Protein AF-A0A2S2PHN2-F1 (afdb_monomer_lite)

Foldseek 3Di:
DLVLVLVQCLQWPLCPACLSPVLVQVVQVLSSVLVSVVQVVLVVQVLKDFDADPVPRGGQKIWRKHKDFPPDDPDQSQPVPCPVDPSNNVSSCVVVVVVVVDDPCVVPVPAGMAMERDDITGHPVCPPVCPSVVRVVSSVVVCVVVVHDDYDDPRSDDDDDD

pLDDT: mean 75.78, std 15.72, range [22.94, 93.62]

Secondary structure (DSSP, 8-state):
-HHHHHHHIIIIITTT-HHHHHTTGGG-HHHHHHHHHHHHHGGGGS--EEEE-TTT--EEEEEEEEEEETT-----S--TT-TT-HHHHHHHHHHHHHHHT--HHHHSTT-SEEEEEEEEEE-GGGTTSSHHHHHHHHHHHHHHHTT-----B---S-----

Structure (mmCIF, N/CA/C/O backbone):
data_AF-A0A2S2PHN2-F1
#
_entry.id   AF-A0A2S2PHN2-F1
#
loop_
_atom_site.group_PDB
_atom_site.id
_atom_site.type_symbol
_atom_site.label_atom_id
_atom_site.label_alt_id
_atom_site.label_comp_id
_atom_site.label_asym_id
_atom_site.label_entity_id
_atom_site.label_seq_id
_atom_site.pdbx_PDB_ins_code
_atom_site.Cartn_x
_atom_site.Cartn_y
_atom_site.Cartn_z
_atom_site.occupancy
_atom_site.B_iso_or_equiv
_atom_site.auth_seq_id
_atom_site.auth_comp_id
_atom_site.auth_asym_id
_atom_site.auth_atom_id
_atom_site.pdbx_PDB_model_num
ATOM 1 N N . MET A 1 1 ? 15.764 -2.107 3.013 1.00 74.75 1 MET A N 1
ATOM 2 C CA . MET A 1 1 ? 14.381 -2.286 2.507 1.00 74.75 1 MET A CA 1
ATOM 3 C C . MET A 1 1 ? 13.755 -0.966 2.047 1.00 74.75 1 MET A C 1
ATOM 5 O O . MET A 1 1 ? 13.422 -0.867 0.874 1.00 74.75 1 MET A O 1
ATOM 9 N N . ILE A 1 2 ? 13.697 0.072 2.894 1.00 84.00 2 ILE A N 1
ATOM 10 C CA . ILE A 1 2 ? 13.108 1.396 2.577 1.00 84.00 2 ILE A CA 1
ATOM 11 C C . ILE A 1 2 ? 13.628 2.006 1.260 1.00 84.00 2 ILE A C 1
ATOM 13 O O . ILE A 1 2 ? 12.836 2.396 0.409 1.00 84.00 2 ILE A O 1
ATOM 17 N N . LYS A 1 3 ? 14.951 2.008 1.033 1.00 85.31 3 LYS A N 1
ATOM 18 C CA . LYS A 1 3 ? 15.555 2.506 -0.222 1.00 85.31 3 LYS A CA 1
ATOM 19 C C . LYS A 1 3 ? 15.018 1.790 -1.473 1.00 85.31 3 LYS A C 1
ATOM 21 O O . LYS A 1 3 ? 14.748 2.434 -2.480 1.00 85.31 3 LYS A O 1
ATOM 26 N N . LYS A 1 4 ? 14.824 0.466 -1.406 1.00 84.69 4 LYS A N 1
ATOM 27 C CA . LYS A 1 4 ? 14.264 -0.320 -2.520 1.00 84.69 4 LYS A CA 1
ATOM 28 C C . LYS A 1 4 ? 12.793 0.034 -2.765 1.00 84.69 4 LYS A C 1
ATOM 30 O O . LYS A 1 4 ? 12.386 0.128 -3.919 1.00 84.69 4 LYS A O 1
ATOM 35 N N . LEU A 1 5 ? 12.019 0.278 -1.702 1.00 84.19 5 LEU A N 1
ATOM 36 C CA . LEU A 1 5 ? 10.623 0.703 -1.822 1.00 84.19 5 LEU A CA 1
ATOM 37 C C . LEU A 1 5 ? 10.518 2.084 -2.479 1.00 84.19 5 LEU A C 1
ATOM 39 O O . LEU A 1 5 ? 9.798 2.213 -3.463 1.00 84.19 5 LEU A O 1
ATOM 43 N N . LYS A 1 6 ? 11.279 3.079 -2.002 1.00 85.50 6 LYS A N 1
ATOM 44 C CA . LYS A 1 6 ? 11.336 4.425 -2.604 1.00 85.50 6 LYS A CA 1
ATOM 45 C C . LYS A 1 6 ? 11.645 4.363 -4.102 1.00 85.50 6 LYS A C 1
ATOM 47 O O . LYS A 1 6 ? 10.907 4.905 -4.922 1.00 85.50 6 LYS A O 1
ATOM 52 N N . ASN A 1 7 ? 12.664 3.588 -4.477 1.00 84.88 7 ASN A N 1
ATOM 53 C CA . ASN A 1 7 ? 13.016 3.378 -5.882 1.00 84.88 7 ASN A CA 1
ATOM 54 C C . ASN A 1 7 ? 11.870 2.739 -6.687 1.00 84.88 7 ASN A C 1
ATOM 56 O O . ASN A 1 7 ? 11.610 3.145 -7.818 1.00 84.88 7 ASN A O 1
ATOM 60 N N . SER A 1 8 ? 11.170 1.755 -6.116 1.00 82.44 8 SER A N 1
ATOM 61 C CA . SER A 1 8 ? 10.006 1.122 -6.748 1.00 82.44 8 SER A CA 1
ATOM 62 C C . SER A 1 8 ? 8.839 2.104 -6.927 1.00 82.44 8 SER A C 1
ATOM 64 O O . SER A 1 8 ? 8.207 2.123 -7.983 1.00 82.44 8 SER A O 1
ATOM 66 N N . LEU A 1 9 ? 8.557 2.945 -5.928 1.00 81.75 9 LEU A N 1
ATOM 67 C CA . LEU A 1 9 ? 7.492 3.951 -5.984 1.00 81.75 9 LEU A CA 1
ATOM 68 C C . LEU A 1 9 ? 7.763 4.990 -7.075 1.00 81.75 9 LEU A C 1
ATOM 70 O O . LEU A 1 9 ? 6.901 5.209 -7.930 1.00 81.75 9 LEU A O 1
ATOM 74 N N . ARG A 1 10 ? 8.985 5.539 -7.117 1.00 82.81 10 ARG A N 1
ATOM 75 C CA . ARG A 1 10 ? 9.413 6.481 -8.162 1.00 82.81 10 ARG A CA 1
ATOM 76 C C . ARG A 1 10 ? 9.309 5.893 -9.566 1.00 82.81 10 ARG A C 1
ATOM 78 O O . ARG A 1 10 ? 8.823 6.557 -10.475 1.00 82.81 10 ARG A O 1
ATOM 85 N N . ARG A 1 11 ? 9.733 4.639 -9.752 1.00 77.69 11 ARG A N 1
ATOM 86 C CA . ARG A 1 11 ? 9.758 4.005 -11.081 1.00 77.69 11 ARG A CA 1
ATOM 87 C C . ARG A 1 11 ? 8.383 3.576 -11.584 1.00 77.69 11 ARG A C 1
ATOM 89 O O . ARG A 1 11 ? 8.159 3.641 -12.789 1.00 77.69 11 ARG A O 1
ATOM 96 N N . TYR A 1 12 ? 7.499 3.106 -10.701 1.00 74.38 12 TYR A N 1
ATOM 97 C CA . TYR A 1 12 ? 6.288 2.391 -11.129 1.00 74.38 12 TYR A CA 1
ATOM 98 C C . TYR A 1 12 ? 4.979 2.991 -10.627 1.00 74.38 12 TYR A C 1
ATOM 100 O O . TYR A 1 12 ? 3.960 2.823 -11.286 1.00 74.38 12 TYR A O 1
ATOM 108 N N . PHE A 1 13 ? 4.966 3.645 -9.463 1.00 72.94 13 PHE A N 1
ATOM 109 C CA . PHE A 1 13 ? 3.725 4.157 -8.884 1.00 72.94 13 PHE A CA 1
ATOM 110 C C . PHE A 1 13 ? 3.424 5.574 -9.374 1.00 72.94 13 PHE A C 1
ATOM 112 O O . PHE A 1 13 ? 2.377 5.796 -9.974 1.00 72.94 13 PHE A O 1
ATOM 119 N N . PHE A 1 14 ? 4.359 6.513 -9.203 1.00 71.75 14 PHE A N 1
ATOM 120 C CA . PHE A 1 14 ? 4.098 7.922 -9.520 1.00 71.75 14 PHE A CA 1
ATOM 121 C C . PHE A 1 14 ? 3.885 8.195 -11.010 1.00 71.75 14 PHE A C 1
ATOM 123 O O . PHE A 1 14 ? 3.189 9.143 -11.368 1.00 71.75 14 PHE A O 1
ATOM 130 N N . ARG A 1 15 ? 4.465 7.370 -11.885 1.00 68.88 15 ARG A N 1
ATOM 131 C CA . ARG A 1 15 ? 4.383 7.569 -13.336 1.00 68.88 15 ARG A CA 1
ATOM 132 C C . ARG A 1 15 ? 3.091 7.028 -13.944 1.00 68.88 15 ARG A C 1
ATOM 134 O O . ARG A 1 15 ? 2.611 7.570 -14.932 1.00 68.88 15 ARG A O 1
ATOM 141 N N . ASP A 1 16 ? 2.538 5.973 -13.351 1.00 69.19 16 ASP A N 1
ATOM 142 C CA . ASP A 1 16 ? 1.455 5.197 -13.962 1.00 69.19 16 ASP A CA 1
ATOM 143 C C . ASP A 1 16 ? 0.080 5.490 -13.343 1.00 69.19 16 ASP A C 1
ATOM 145 O O . ASP A 1 16 ? -0.935 5.010 -13.850 1.00 69.19 16 ASP A O 1
ATOM 149 N N . LYS A 1 17 ? 0.017 6.236 -12.232 1.00 69.75 17 LYS A N 1
ATOM 150 C CA . LYS A 1 17 ? -1.249 6.548 -11.561 1.00 69.75 17 LYS A CA 1
ATOM 151 C C . LYS A 1 17 ? -1.848 7.842 -12.119 1.00 69.75 17 LYS A C 1
ATOM 153 O O . LYS A 1 17 ? -1.166 8.863 -12.146 1.00 69.75 17 LYS A O 1
ATOM 158 N N . PRO A 1 18 ? -3.129 7.845 -12.526 1.00 68.56 18 PRO A N 1
ATOM 159 C CA . PRO A 1 18 ? -3.716 9.012 -13.175 1.00 68.56 18 PRO A CA 1
ATOM 160 C C . PRO A 1 18 ? -3.742 10.247 -12.283 1.00 68.56 18 PRO A C 1
ATOM 162 O O . PRO A 1 18 ? -3.562 11.337 -12.803 1.00 68.56 18 PRO A O 1
ATOM 165 N N . LEU A 1 19 ? -3.902 10.094 -10.963 1.00 67.56 19 LEU A N 1
ATOM 166 C CA . LEU A 1 19 ? -3.903 11.230 -10.036 1.00 67.5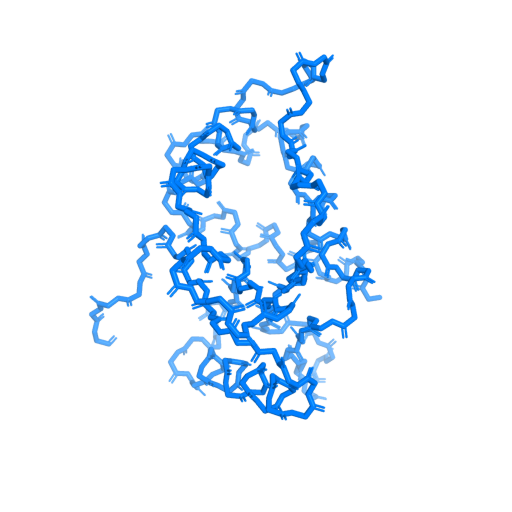6 19 LEU A CA 1
ATOM 167 C C . LEU A 1 19 ? -2.513 11.868 -9.879 1.00 67.56 19 LEU A C 1
ATOM 169 O O . LEU A 1 19 ? -2.397 13.088 -9.807 1.00 67.56 19 LEU A O 1
ATOM 173 N N . SER A 1 20 ? -1.446 11.064 -9.861 1.00 68.56 20 SER A N 1
ATOM 174 C CA . SER A 1 20 ? -0.079 11.594 -9.806 1.00 68.56 20 SER A CA 1
ATOM 175 C C . SER A 1 20 ? 0.369 12.159 -11.154 1.00 68.56 20 SER A C 1
ATOM 177 O O . SER A 1 20 ? 1.086 13.158 -11.182 1.00 68.56 20 SER A O 1
ATOM 179 N N . ALA A 1 21 ? -0.072 11.556 -12.261 1.00 71.75 21 ALA A N 1
ATOM 180 C CA . ALA A 1 21 ? 0.215 12.027 -13.611 1.00 71.75 21 ALA A CA 1
ATOM 181 C C . ALA A 1 21 ? -0.531 13.329 -13.947 1.00 71.75 21 ALA A C 1
ATOM 183 O O . ALA A 1 21 ? 0.079 14.251 -14.478 1.00 71.75 21 ALA A O 1
ATOM 184 N N . SER A 1 22 ? -1.820 13.443 -13.604 1.00 68.25 22 SER A N 1
ATOM 185 C CA . SER A 1 22 ? -2.649 14.614 -13.936 1.00 68.25 22 SER A CA 1
ATOM 186 C C . SER A 1 22 ? -2.218 15.891 -13.220 1.00 68.25 22 SER A C 1
ATOM 188 O O . SER A 1 22 ? -2.419 16.986 -13.738 1.00 68.25 22 SER A O 1
ATOM 190 N N . LEU A 1 23 ? -1.618 15.757 -12.037 1.00 70.44 23 LEU A N 1
ATOM 191 C CA . LEU A 1 23 ? -1.148 16.880 -11.228 1.00 70.44 23 LEU A CA 1
ATOM 192 C C . LEU A 1 23 ? 0.365 17.097 -11.336 1.00 70.44 23 LEU A C 1
ATOM 194 O O . LEU A 1 23 ? 0.895 17.986 -10.672 1.00 70.44 23 LEU A O 1
ATOM 198 N N . GLY A 1 24 ? 1.063 16.307 -12.162 1.00 73.31 24 GLY A N 1
ATOM 199 C CA . GLY A 1 24 ? 2.508 16.420 -12.354 1.00 73.31 24 GLY A CA 1
ATOM 200 C C . GLY A 1 24 ? 3.284 16.248 -11.047 1.00 73.31 24 GLY A C 1
ATOM 201 O O . GLY A 1 24 ? 4.207 17.018 -10.787 1.00 73.31 24 GLY A O 1
ATOM 202 N N . LEU A 1 25 ? 2.894 15.285 -10.198 1.00 75.50 25 LEU A N 1
ATOM 203 C CA . LEU A 1 25 ? 3.491 15.079 -8.868 1.00 75.50 25 LEU A CA 1
ATOM 204 C C . LEU A 1 25 ? 5.008 14.830 -8.951 1.00 75.50 25 LEU A C 1
ATOM 206 O O . LEU A 1 25 ? 5.752 15.297 -8.100 1.00 75.50 25 LEU A O 1
ATOM 210 N N . ILE A 1 26 ? 5.473 14.134 -9.995 1.00 78.62 26 ILE A N 1
ATOM 211 C CA . ILE A 1 26 ? 6.902 13.827 -10.195 1.00 78.62 26 ILE A CA 1
ATOM 212 C C . ILE A 1 26 ? 7.729 15.077 -10.531 1.00 78.62 26 ILE A C 1
ATOM 214 O O . ILE A 1 26 ? 8.934 15.091 -10.311 1.00 78.62 26 ILE A O 1
ATOM 218 N N . GLU A 1 27 ? 7.103 16.123 -11.068 1.00 81.56 27 GLU A N 1
ATOM 219 C CA . GLU A 1 27 ? 7.804 17.345 -11.484 1.00 81.56 27 GLU A CA 1
ATOM 220 C C . GLU A 1 27 ? 8.234 18.207 -10.289 1.00 81.56 27 GLU A C 1
ATOM 222 O O . GLU A 1 27 ? 9.042 19.117 -10.445 1.00 81.56 27 GLU A O 1
ATOM 227 N N . GLU A 1 28 ? 7.680 17.944 -9.102 1.00 83.06 28 GLU A N 1
ATOM 228 C CA . GLU A 1 28 ? 7.979 18.667 -7.872 1.00 83.06 28 GLU A CA 1
ATOM 229 C C . GLU A 1 28 ? 8.622 17.710 -6.860 1.00 83.06 28 GLU A C 1
ATOM 231 O O . GLU A 1 28 ? 7.947 16.882 -6.248 1.00 83.06 28 GLU A O 1
ATOM 236 N N . GLU A 1 29 ? 9.940 17.819 -6.669 1.00 83.50 29 GLU A N 1
ATOM 237 C CA . GLU A 1 29 ? 10.697 16.898 -5.803 1.00 83.50 29 GLU A CA 1
ATOM 238 C C . GLU A 1 29 ? 10.143 16.861 -4.369 1.00 83.50 29 GLU A C 1
ATOM 240 O O . GLU A 1 29 ? 10.049 15.791 -3.769 1.00 83.50 29 GLU A O 1
ATOM 245 N N . GLU A 1 30 ? 9.691 17.998 -3.836 1.00 84.94 30 GLU A N 1
ATOM 246 C CA . GLU A 1 30 ? 9.105 18.066 -2.494 1.00 84.94 30 GLU A CA 1
ATOM 247 C C . GLU A 1 30 ? 7.805 17.247 -2.390 1.00 84.94 30 GLU A C 1
ATOM 249 O O . GLU A 1 30 ? 7.620 16.515 -1.417 1.00 84.94 30 GLU A O 1
ATOM 254 N N . SER A 1 31 ? 6.946 17.272 -3.421 1.00 82.19 31 SER A N 1
ATOM 255 C CA . SER A 1 31 ? 5.754 16.410 -3.493 1.00 82.19 31 SER A CA 1
ATOM 256 C C . SER A 1 31 ? 6.129 14.929 -3.463 1.00 82.19 31 SER A C 1
ATOM 258 O O . SER A 1 31 ? 5.490 14.131 -2.771 1.00 82.19 31 SER A O 1
ATOM 260 N N . VAL A 1 32 ? 7.168 14.549 -4.214 1.00 83.06 32 VAL A N 1
ATOM 261 C CA . VAL A 1 32 ? 7.665 13.168 -4.259 1.00 83.06 32 VAL A CA 1
ATOM 262 C C . VAL A 1 32 ? 8.174 12.745 -2.884 1.00 83.06 32 VAL A C 1
ATOM 264 O O . VAL A 1 32 ? 7.802 11.675 -2.403 1.00 83.06 32 VAL A O 1
ATOM 267 N N . ILE A 1 33 ? 8.978 13.583 -2.227 1.00 85.19 33 ILE A N 1
ATOM 268 C CA . ILE A 1 33 ? 9.523 13.310 -0.892 1.00 85.19 33 ILE A CA 1
ATOM 269 C C . ILE A 1 33 ? 8.400 13.160 0.137 1.00 85.19 33 ILE A C 1
ATOM 271 O O . ILE A 1 33 ? 8.404 12.195 0.905 1.00 85.19 33 ILE A O 1
ATOM 275 N N . GLN A 1 34 ? 7.424 14.069 0.146 1.00 83.62 34 GLN A N 1
ATOM 276 C CA . GLN A 1 34 ? 6.292 14.003 1.071 1.00 83.62 34 GLN A CA 1
ATOM 277 C C . GLN A 1 34 ? 5.474 12.723 0.874 1.00 83.62 34 GLN A C 1
ATOM 279 O O . GLN A 1 34 ? 5.168 12.027 1.843 1.00 83.62 34 GLN A O 1
ATOM 284 N N . PHE A 1 35 ? 5.193 12.346 -0.373 1.00 80.69 35 PHE A N 1
ATOM 285 C CA . PHE A 1 35 ? 4.458 11.116 -0.654 1.00 80.69 35 PHE A CA 1
ATOM 286 C C . PHE A 1 35 ? 5.264 9.856 -0.296 1.00 80.69 35 PHE A C 1
ATOM 288 O O . PHE A 1 35 ? 4.715 8.884 0.229 1.00 80.69 35 PHE A O 1
ATOM 295 N N . GLU A 1 36 ? 6.579 9.853 -0.537 1.00 85.44 36 GLU A N 1
ATOM 296 C CA . GLU A 1 36 ? 7.456 8.771 -0.080 1.00 85.44 36 GLU A CA 1
ATOM 297 C C . GLU A 1 36 ? 7.419 8.608 1.440 1.00 85.44 36 GLU A C 1
ATOM 299 O O . GLU A 1 36 ? 7.458 7.475 1.920 1.00 85.44 36 GLU A O 1
ATOM 304 N N . ASN A 1 37 ? 7.338 9.710 2.187 1.00 85.75 37 ASN A N 1
ATOM 305 C CA . ASN A 1 37 ? 7.254 9.672 3.642 1.00 85.75 37 ASN A CA 1
ATOM 306 C C . ASN A 1 37 ? 5.929 9.058 4.108 1.00 85.75 37 ASN A C 1
ATOM 308 O O . ASN A 1 37 ? 5.983 8.155 4.936 1.00 85.75 37 ASN A O 1
ATOM 312 N N . ILE A 1 38 ? 4.783 9.393 3.491 1.00 83.12 38 ILE A N 1
ATOM 313 C CA . ILE A 1 38 ? 3.523 8.666 3.760 1.00 83.12 38 ILE A CA 1
ATOM 314 C C . ILE A 1 38 ? 3.716 7.167 3.526 1.00 83.12 38 ILE A C 1
ATOM 316 O O . ILE A 1 38 ? 3.331 6.342 4.35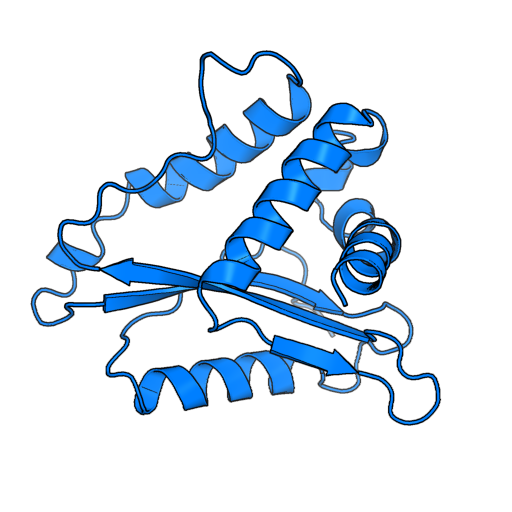0 1.00 83.12 38 ILE A O 1
ATOM 320 N N . CYS A 1 39 ? 4.312 6.785 2.394 1.00 85.38 39 CYS A N 1
ATOM 321 C CA . CYS A 1 39 ? 4.499 5.371 2.075 1.00 85.38 39 CYS A CA 1
ATOM 322 C C . CYS A 1 39 ? 5.361 4.648 3.121 1.00 85.38 39 CYS A C 1
ATOM 324 O O . CYS A 1 39 ? 5.146 3.463 3.375 1.00 85.38 39 CYS A O 1
ATOM 326 N N . ILE A 1 40 ? 6.340 5.339 3.711 1.00 88.50 40 ILE A N 1
ATOM 327 C CA . ILE A 1 40 ? 7.141 4.816 4.822 1.00 88.50 40 ILE A CA 1
ATOM 328 C C . ILE A 1 40 ? 6.300 4.728 6.094 1.00 88.50 40 ILE A C 1
ATOM 330 O O . ILE A 1 40 ? 6.349 3.696 6.761 1.00 88.50 40 ILE A O 1
ATOM 334 N N . ASP A 1 41 ? 5.493 5.743 6.394 1.00 87.50 41 ASP A N 1
ATOM 335 C CA . ASP A 1 41 ? 4.603 5.751 7.557 1.00 87.50 41 ASP A CA 1
ATOM 336 C C . ASP A 1 41 ? 3.633 4.564 7.537 1.00 87.50 41 ASP A C 1
ATOM 338 O O . ASP A 1 41 ? 3.405 3.915 8.559 1.00 87.50 41 ASP A O 1
ATOM 342 N N . LEU A 1 42 ? 3.153 4.181 6.351 1.00 86.62 42 LEU A N 1
ATOM 343 C CA . LEU A 1 42 ? 2.325 2.988 6.155 1.00 86.62 42 LEU A CA 1
ATOM 344 C C . LEU A 1 42 ? 3.044 1.668 6.487 1.00 86.62 42 LEU A C 1
ATOM 346 O O . LEU A 1 42 ? 2.403 0.668 6.819 1.00 86.62 42 LEU A O 1
ATOM 350 N N . LEU A 1 43 ? 4.378 1.623 6.435 1.00 88.81 43 LEU A N 1
ATOM 351 C CA . LEU A 1 43 ? 5.125 0.435 6.858 1.00 88.81 43 LEU A CA 1
ATOM 352 C C . LEU A 1 43 ? 5.097 0.248 8.376 1.00 88.81 43 LEU A C 1
ATOM 354 O O . LEU A 1 43 ? 5.143 -0.893 8.837 1.00 88.81 43 LEU A O 1
ATOM 358 N N . HIS A 1 44 ? 4.989 1.332 9.150 1.00 89.44 44 HIS A N 1
ATOM 359 C CA . HIS A 1 44 ? 4.999 1.266 10.613 1.00 89.44 44 HIS A CA 1
ATOM 360 C C . HIS A 1 44 ? 3.761 0.571 11.198 1.00 89.44 44 HIS A C 1
ATOM 362 O O . HIS A 1 44 ? 3.830 0.064 12.313 1.00 89.44 44 HIS A O 1
ATOM 368 N N . PHE A 1 45 ? 2.671 0.446 10.433 1.00 87.12 45 PHE A N 1
ATOM 369 C CA . PHE A 1 45 ? 1.497 -0.339 10.835 1.00 87.12 45 PHE A CA 1
ATOM 370 C C . PHE A 1 45 ? 1.731 -1.858 10.817 1.00 87.12 45 PHE A C 1
ATOM 372 O O . PHE A 1 45 ? 0.902 -2.611 11.322 1.00 87.12 45 PHE A O 1
ATOM 379 N N . GLY A 1 46 ? 2.820 -2.345 10.208 1.00 89.25 46 GLY A N 1
ATOM 380 C CA . GLY A 1 46 ? 3.187 -3.768 10.233 1.00 89.25 46 GLY A CA 1
ATOM 381 C C . GLY A 1 46 ? 2.262 -4.707 9.443 1.00 89.25 46 GLY A C 1
ATOM 382 O O . GLY A 1 46 ? 2.457 -5.918 9.467 1.00 89.25 46 GLY A O 1
ATOM 383 N N . VAL A 1 47 ? 1.278 -4.170 8.715 1.00 89.44 47 VAL A N 1
ATOM 384 C CA . VAL A 1 47 ? 0.302 -4.939 7.913 1.00 89.44 47 VAL A CA 1
ATOM 385 C C . VAL A 1 47 ? 0.524 -4.818 6.400 1.00 89.44 47 VAL A C 1
ATOM 387 O O . VAL A 1 47 ? -0.304 -5.261 5.602 1.00 89.44 47 VAL A O 1
ATOM 390 N N . SER A 1 48 ? 1.643 -4.217 5.993 1.00 91.19 48 SER A N 1
ATOM 391 C CA . SER A 1 48 ? 2.045 -4.025 4.596 1.00 91.19 48 SER A CA 1
ATOM 392 C C . SER A 1 48 ? 2.812 -5.238 4.049 1.00 91.19 48 SER A C 1
ATOM 394 O O . SER A 1 48 ? 3.528 -5.919 4.780 1.00 91.19 48 SER A O 1
ATOM 396 N N . PHE A 1 49 ? 2.706 -5.502 2.744 1.00 92.62 49 PHE A N 1
ATOM 397 C CA . PHE A 1 49 ? 3.352 -6.638 2.075 1.00 92.62 49 PHE A CA 1
ATOM 398 C C . PHE A 1 49 ? 4.144 -6.215 0.849 1.00 92.62 49 PHE A C 1
ATOM 400 O O . PHE A 1 49 ? 3.775 -5.288 0.131 1.00 92.62 49 PHE A O 1
ATOM 407 N N . MET A 1 50 ? 5.203 -6.964 0.558 1.00 92.56 50 MET A N 1
ATOM 408 C CA . MET A 1 50 ? 6.016 -6.788 -0.639 1.00 92.56 50 MET A CA 1
ATOM 409 C C . MET A 1 50 ? 6.179 -8.129 -1.350 1.00 92.56 50 MET A C 1
ATOM 411 O O . MET A 1 50 ? 6.369 -9.163 -0.712 1.00 92.56 50 MET A O 1
ATOM 415 N N . ALA A 1 51 ? 6.112 -8.100 -2.675 1.00 93.62 51 ALA A N 1
ATOM 416 C CA . ALA A 1 51 ? 6.549 -9.183 -3.537 1.00 93.62 51 ALA A CA 1
ATOM 417 C C . ALA A 1 51 ? 7.993 -8.893 -3.952 1.00 93.62 51 ALA A C 1
ATOM 419 O O . ALA A 1 51 ? 8.287 -7.815 -4.478 1.00 93.62 51 ALA A O 1
ATOM 420 N N . VAL A 1 52 ? 8.883 -9.848 -3.699 1.00 92.94 52 VAL A N 1
ATOM 421 C CA . VAL A 1 52 ? 10.316 -9.730 -3.974 1.00 92.94 52 VAL A CA 1
ATOM 422 C C . VAL A 1 52 ? 10.700 -10.793 -4.996 1.00 92.94 52 VAL A C 1
ATOM 424 O O . VAL A 1 52 ? 10.303 -11.947 -4.850 1.00 92.94 52 VAL A O 1
ATOM 427 N N . SER A 1 53 ? 11.440 -10.405 -6.035 1.00 91.56 53 SER A N 1
ATOM 428 C CA . SER A 1 53 ? 12.004 -11.348 -7.003 1.00 91.56 53 SER A CA 1
ATOM 429 C C . SER A 1 53 ? 12.986 -12.277 -6.295 1.00 91.56 53 SER A C 1
ATOM 431 O O . SER A 1 53 ? 13.904 -11.802 -5.627 1.00 91.56 53 SER A O 1
ATOM 433 N N . ALA A 1 54 ? 12.804 -13.589 -6.448 1.00 90.44 54 ALA A N 1
ATOM 434 C CA . ALA A 1 54 ? 13.739 -14.575 -5.909 1.00 90.44 54 ALA A CA 1
ATOM 435 C C . ALA A 1 54 ? 15.114 -14.496 -6.594 1.00 90.44 54 ALA A C 1
ATOM 437 O O . ALA A 1 54 ? 16.127 -14.766 -5.960 1.00 90.44 54 ALA A O 1
ATOM 438 N N . GLU A 1 55 ? 15.144 -14.086 -7.864 1.00 90.38 55 GLU A N 1
ATOM 439 C CA . GLU A 1 55 ? 16.362 -14.013 -8.675 1.00 90.38 55 GLU A CA 1
ATOM 440 C C . GLU A 1 55 ? 17.177 -12.751 -8.376 1.00 90.38 55 GLU A C 1
ATOM 442 O O . GLU A 1 55 ? 18.379 -12.826 -8.143 1.00 90.38 55 GLU A O 1
ATOM 447 N N . THR A 1 56 ? 16.532 -11.578 -8.366 1.00 89.06 56 THR A N 1
ATOM 448 C CA . THR A 1 56 ? 17.241 -10.289 -8.234 1.00 89.06 56 THR A CA 1
ATOM 449 C C . THR A 1 56 ? 17.174 -9.699 -6.827 1.00 89.06 56 THR A C 1
ATOM 451 O O . THR A 1 56 ? 17.895 -8.756 -6.496 1.00 89.06 56 THR A O 1
ATOM 454 N N . GLY A 1 57 ? 16.278 -10.203 -5.975 1.00 88.06 57 GLY A N 1
ATOM 455 C CA . GLY A 1 57 ? 15.996 -9.612 -4.668 1.00 88.06 57 GLY A CA 1
ATOM 456 C C . GLY A 1 57 ? 15.327 -8.233 -4.745 1.00 88.06 57 GLY A C 1
ATOM 457 O O . GLY A 1 57 ? 15.323 -7.495 -3.750 1.00 88.06 57 GLY A O 1
ATOM 458 N N . ASP A 1 58 ? 14.807 -7.831 -5.907 1.00 88.88 58 ASP A N 1
ATOM 459 C CA . ASP A 1 58 ? 14.120 -6.551 -6.086 1.00 88.88 58 ASP A CA 1
ATOM 460 C C . ASP A 1 58 ? 12.649 -6.620 -5.703 1.00 88.88 58 ASP A C 1
ATOM 462 O O . ASP A 1 58 ? 11.989 -7.644 -5.862 1.00 88.88 58 ASP A O 1
ATOM 466 N N . ILE A 1 59 ? 12.109 -5.490 -5.245 1.00 90.62 59 ILE A N 1
ATOM 467 C CA . ILE A 1 59 ? 10.672 -5.351 -5.011 1.00 90.62 59 ILE A CA 1
ATOM 468 C C . ILE A 1 59 ? 9.981 -5.248 -6.374 1.00 90.62 59 ILE A C 1
ATOM 470 O O . ILE A 1 59 ? 10.154 -4.269 -7.101 1.00 90.62 59 ILE A O 1
ATOM 474 N N . ILE A 1 60 ? 9.192 -6.267 -6.710 1.00 92.19 60 ILE A N 1
ATOM 475 C CA . ILE A 1 60 ? 8.410 -6.349 -7.952 1.00 92.19 60 ILE A CA 1
ATOM 476 C C . ILE A 1 60 ? 6.943 -5.963 -7.740 1.00 92.19 60 ILE A C 1
ATOM 478 O O . ILE A 1 60 ? 6.220 -5.707 -8.700 1.00 92.19 60 ILE A O 1
ATOM 482 N N . GLY A 1 61 ? 6.504 -5.856 -6.487 1.00 90.19 61 GLY A N 1
ATOM 483 C CA . GLY A 1 61 ? 5.213 -5.287 -6.123 1.00 90.19 61 GLY A CA 1
ATOM 484 C C . GLY A 1 61 ? 5.128 -4.986 -4.633 1.00 90.19 61 GLY A C 1
ATOM 485 O O . GLY A 1 61 ? 5.855 -5.570 -3.833 1.00 90.19 61 GLY A O 1
ATOM 486 N N . ALA A 1 62 ? 4.242 -4.074 -4.253 1.00 90.81 62 ALA A N 1
ATOM 487 C CA . ALA A 1 62 ? 3.990 -3.726 -2.862 1.00 90.81 62 ALA A CA 1
ATOM 488 C C . ALA A 1 62 ? 2.508 -3.413 -2.641 1.00 90.81 62 ALA A C 1
ATOM 490 O O . ALA A 1 62 ? 1.839 -2.865 -3.520 1.00 90.81 62 ALA A O 1
ATOM 491 N N . MET A 1 63 ? 2.027 -3.774 -1.457 1.00 90.12 63 MET A N 1
ATOM 492 C CA . MET A 1 63 ? 0.727 -3.420 -0.908 1.00 90.12 63 MET A CA 1
ATOM 493 C C . MET A 1 63 ? 0.971 -2.752 0.444 1.00 90.12 63 MET A C 1
ATOM 495 O O . MET A 1 63 ? 1.401 -3.424 1.383 1.00 90.12 63 MET A O 1
ATOM 499 N N . LEU A 1 64 ? 0.747 -1.446 0.525 1.00 88.69 64 LEU A N 1
ATOM 500 C CA . LEU A 1 64 ? 0.903 -0.672 1.748 1.00 88.69 64 LEU A CA 1
ATOM 501 C C . LEU A 1 64 ? -0.468 -0.473 2.379 1.00 88.69 64 LEU A C 1
ATOM 503 O O . LEU A 1 64 ? -1.396 -0.006 1.720 1.00 88.69 64 LEU A O 1
ATOM 507 N N . ASN A 1 65 ? -0.573 -0.858 3.643 1.00 87.56 65 ASN A N 1
ATOM 508 C CA . ASN A 1 65 ? -1.824 -0.920 4.378 1.00 87.56 65 ASN A CA 1
ATOM 509 C C . ASN A 1 65 ? -1.699 -0.132 5.678 1.00 87.56 65 ASN A C 1
ATOM 511 O O . ASN A 1 65 ? -0.635 -0.120 6.297 1.00 87.56 65 ASN A O 1
ATOM 515 N N . SER A 1 66 ? -2.807 0.448 6.119 1.00 86.12 66 SER A N 1
ATOM 516 C CA . SER A 1 66 ? -2.942 1.061 7.440 1.00 86.12 66 SER A CA 1
ATOM 517 C C . SER A 1 66 ? -3.977 0.299 8.270 1.00 86.12 66 SER A C 1
ATOM 519 O O . SER A 1 66 ? -4.735 -0.530 7.750 1.00 86.12 66 SER A O 1
ATOM 521 N N . THR A 1 67 ? -4.017 0.570 9.572 1.00 85.31 67 THR A N 1
ATOM 522 C CA . THR A 1 67 ? -5.115 0.131 10.439 1.00 85.31 67 THR A CA 1
ATOM 523 C C . THR A 1 67 ? -5.670 1.307 11.217 1.00 85.31 67 THR A C 1
ATOM 525 O O . THR A 1 67 ? -4.895 2.117 11.718 1.00 85.31 67 THR A O 1
ATOM 528 N N . VAL A 1 68 ? -6.987 1.347 11.378 1.00 83.88 68 VAL A N 1
ATOM 529 C CA . VAL A 1 68 ? -7.696 2.360 12.164 1.00 83.88 68 VAL A CA 1
ATOM 530 C C . VAL A 1 68 ? -8.558 1.644 13.196 1.00 83.88 68 VAL A C 1
ATOM 532 O O . VAL A 1 68 ? -9.268 0.696 12.848 1.00 83.88 68 VAL A O 1
ATOM 535 N N . CYS A 1 69 ? -8.483 2.061 14.456 1.00 84.75 69 CYS A N 1
ATOM 536 C CA . CYS A 1 69 ? -9.348 1.581 15.528 1.00 84.75 69 CYS A CA 1
ATOM 537 C C . CYS A 1 69 ? -10.500 2.560 15.778 1.00 84.75 69 CYS A C 1
ATOM 539 O O . CYS A 1 69 ? -10.405 3.755 15.490 1.00 84.75 69 CYS A O 1
ATOM 541 N N . ARG A 1 70 ? -11.607 2.055 16.325 1.00 83.62 70 ARG A N 1
ATOM 542 C CA . ARG A 1 70 ? -12.731 2.895 16.744 1.00 83.62 70 ARG A CA 1
ATOM 543 C C . ARG A 1 70 ? -12.243 3.920 17.773 1.00 83.62 70 ARG A C 1
ATOM 545 O O . ARG A 1 70 ? -11.580 3.569 18.743 1.00 83.62 70 ARG A O 1
ATOM 552 N N . GLY A 1 71 ? -12.575 5.190 17.553 1.00 79.62 71 GLY A N 1
ATOM 553 C CA . GLY A 1 71 ? -12.151 6.290 18.424 1.00 79.62 71 GLY A CA 1
ATOM 554 C C . GLY A 1 71 ? -10.745 6.830 18.142 1.00 79.62 71 GLY A C 1
ATOM 555 O O . GLY A 1 71 ? -10.373 7.843 18.739 1.00 79.62 71 GLY A O 1
ATOM 556 N N . ASP A 1 72 ? -9.987 6.233 17.213 1.00 79.06 72 ASP A N 1
ATOM 557 C CA . ASP A 1 72 ? -8.753 6.850 16.733 1.00 79.06 72 ASP A CA 1
ATOM 558 C C . ASP A 1 72 ? -9.080 8.186 16.063 1.00 79.06 72 ASP A C 1
ATOM 560 O O . ASP A 1 72 ? -9.987 8.300 15.233 1.00 79.06 72 ASP A O 1
ATOM 564 N N . LYS A 1 73 ? -8.294 9.214 16.390 1.00 66.06 73 LYS A N 1
ATOM 565 C CA . LYS A 1 73 ? -8.291 10.437 15.590 1.00 66.06 73 LYS A CA 1
ATOM 566 C C . LYS A 1 73 ? -7.740 10.067 14.218 1.00 66.06 73 LYS A C 1
ATOM 568 O O . LYS A 1 73 ? -6.563 9.714 14.118 1.00 66.06 73 LYS A O 1
ATOM 573 N N . ILE A 1 74 ? -8.576 10.149 13.184 1.00 63.25 74 ILE A N 1
ATOM 574 C CA . ILE A 1 74 ? -8.133 9.987 11.797 1.00 63.25 74 ILE A CA 1
ATOM 575 C C . ILE A 1 74 ? -7.016 11.010 11.573 1.00 63.25 74 ILE A C 1
ATOM 577 O O . ILE A 1 74 ? -7.233 12.220 11.662 1.00 63.25 74 ILE A O 1
ATOM 581 N N . LYS A 1 75 ? -5.786 10.522 11.378 1.00 60.19 75 LYS A N 1
ATOM 582 C CA . LYS A 1 75 ? -4.652 11.388 11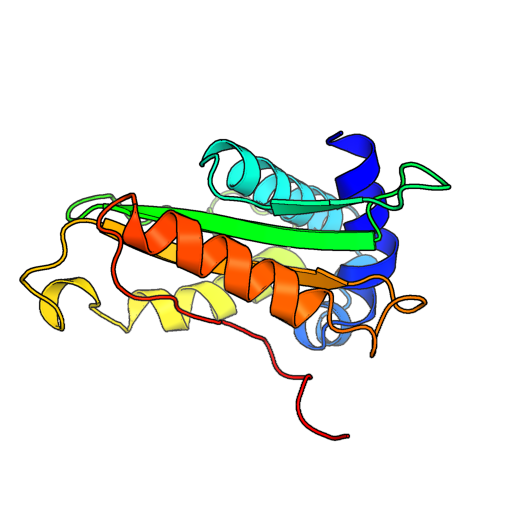.064 1.00 60.19 75 LYS A CA 1
ATOM 583 C C . LYS A 1 75 ? -4.862 11.904 9.649 1.00 60.19 75 LYS A C 1
ATOM 585 O O . LYS A 1 75 ? -4.739 11.146 8.696 1.00 60.19 75 LYS A O 1
ATOM 590 N N . HIS A 1 76 ? -5.171 13.187 9.530 1.00 61.97 76 HIS A N 1
ATOM 591 C CA . HIS A 1 76 ? -5.137 13.866 8.245 1.00 61.97 76 HIS A CA 1
ATOM 592 C C . HIS A 1 76 ? -3.670 14.057 7.843 1.00 61.97 76 HIS A C 1
ATOM 594 O O . HIS A 1 76 ? -2.877 14.630 8.592 1.00 61.97 76 HIS A O 1
ATOM 600 N N . TYR A 1 77 ? -3.309 13.530 6.679 1.00 60.22 77 TYR A N 1
ATOM 601 C CA . TYR A 1 77 ? -2.012 13.718 6.036 1.00 60.22 77 TYR A CA 1
ATOM 602 C C . TYR A 1 77 ? -1.852 15.146 5.495 1.00 60.22 77 TYR A C 1
ATOM 604 O O . TYR A 1 77 ? -0.728 15.615 5.294 1.00 60.22 77 TYR A O 1
ATOM 612 N N . CYS A 1 78 ? -2.965 15.856 5.291 1.00 56.25 78 CYS A N 1
ATOM 613 C CA . CYS A 1 78 ? -2.995 17.284 5.031 1.00 56.25 78 CYS A CA 1
ATOM 614 C C . CYS A 1 78 ? -2.789 18.075 6.329 1.00 56.25 78 CYS A C 1
ATOM 616 O O . CYS A 1 78 ? -3.734 18.531 6.976 1.00 56.25 78 CYS A O 1
ATOM 618 N N . ASP A 1 79 ? -1.528 18.305 6.682 1.00 55.38 79 ASP A N 1
ATOM 619 C CA . ASP A 1 79 ? -1.204 19.380 7.609 1.00 55.38 79 ASP A CA 1
ATOM 620 C C . ASP A 1 79 ? -1.324 20.715 6.862 1.00 55.38 79 ASP A C 1
ATOM 622 O O . ASP A 1 79 ? -0.473 21.067 6.042 1.00 55.38 79 ASP A O 1
ATOM 626 N N . LYS A 1 80 ? -2.401 21.466 7.129 1.00 50.38 80 LYS A N 1
ATOM 627 C CA . LYS A 1 80 ? -2.638 22.795 6.536 1.00 50.38 80 LYS A CA 1
ATOM 628 C C . LYS A 1 80 ? -1.492 23.781 6.810 1.00 50.38 80 LYS A C 1
ATOM 630 O O . LYS A 1 80 ? -1.388 24.777 6.101 1.00 50.38 80 LYS A O 1
ATOM 635 N N . ASN A 1 81 ? -0.636 23.507 7.798 1.00 46.69 81 ASN A N 1
ATOM 636 C CA . ASN A 1 81 ? 0.531 24.328 8.114 1.00 46.69 81 ASN A CA 1
ATOM 637 C C . ASN A 1 81 ? 1.799 23.904 7.355 1.00 46.69 81 ASN A C 1
ATOM 639 O O . ASN A 1 81 ? 2.779 24.649 7.332 1.00 46.69 81 ASN A O 1
ATOM 643 N N . ASN A 1 82 ? 1.799 22.740 6.698 1.00 54.66 82 ASN A N 1
ATOM 644 C CA . ASN A 1 82 ? 2.941 22.242 5.939 1.00 54.66 82 ASN A CA 1
ATOM 645 C C . ASN A 1 82 ? 2.811 22.653 4.460 1.00 54.66 82 ASN A C 1
ATOM 647 O O . ASN A 1 82 ? 2.491 21.867 3.569 1.00 54.66 82 ASN A O 1
ATOM 651 N N . ASN A 1 83 ? 3.065 23.939 4.205 1.00 55.34 83 ASN A N 1
ATOM 652 C CA . ASN A 1 83 ? 2.957 24.602 2.895 1.00 55.34 83 ASN A CA 1
ATOM 653 C C . ASN A 1 83 ? 4.061 24.230 1.885 1.00 55.34 83 ASN A C 1
ATOM 655 O O . ASN A 1 83 ? 4.242 24.925 0.888 1.00 55.34 83 ASN A O 1
ATOM 659 N N . LYS A 1 84 ? 4.829 23.165 2.129 1.00 62.50 84 LYS A N 1
ATOM 660 C CA . LYS A 1 84 ? 6.016 22.863 1.319 1.00 62.50 84 LYS A CA 1
ATOM 661 C C . LYS A 1 84 ? 5.691 22.410 -0.104 1.00 62.50 84 LYS A C 1
ATOM 663 O O . LYS A 1 84 ? 6.519 22.614 -0.981 1.00 62.50 84 LYS A O 1
ATOM 668 N N . SER A 1 85 ? 4.498 21.858 -0.350 1.00 69.25 85 SER A N 1
ATOM 669 C CA . SER A 1 85 ? 4.092 21.470 -1.701 1.00 69.25 85 SER A CA 1
ATOM 670 C C . SER A 1 85 ? 2.598 21.641 -1.977 1.00 69.25 85 SER A C 1
ATOM 672 O O . SER A 1 85 ? 1.736 21.015 -1.355 1.00 69.25 85 SER A O 1
ATOM 674 N N . LEU A 1 86 ? 2.278 22.468 -2.976 1.00 73.19 86 LEU A N 1
ATOM 675 C CA . LEU A 1 86 ? 0.899 22.731 -3.396 1.00 73.19 86 LEU A CA 1
ATOM 676 C C . LEU A 1 86 ? 0.274 21.539 -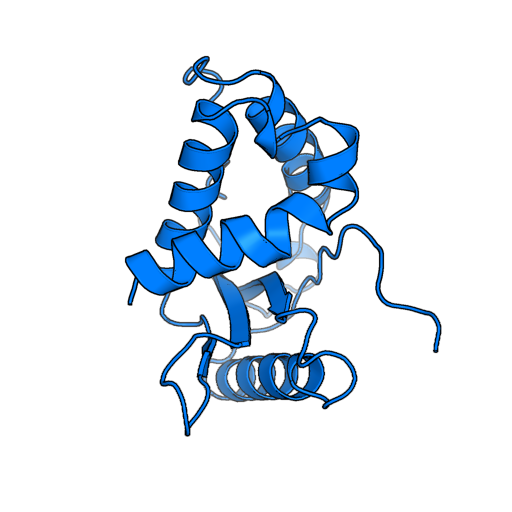4.138 1.00 73.19 86 LEU A C 1
ATOM 678 O O . LEU A 1 86 ? -0.932 21.316 -4.011 1.00 73.19 86 LEU A O 1
ATOM 682 N N . LYS A 1 87 ? 1.059 20.775 -4.915 1.00 78.69 87 LYS A N 1
ATOM 683 C CA . LYS A 1 87 ? 0.554 19.626 -5.690 1.00 78.69 87 LYS A CA 1
ATOM 684 C C . LYS A 1 87 ? 0.207 18.446 -4.781 1.00 78.69 8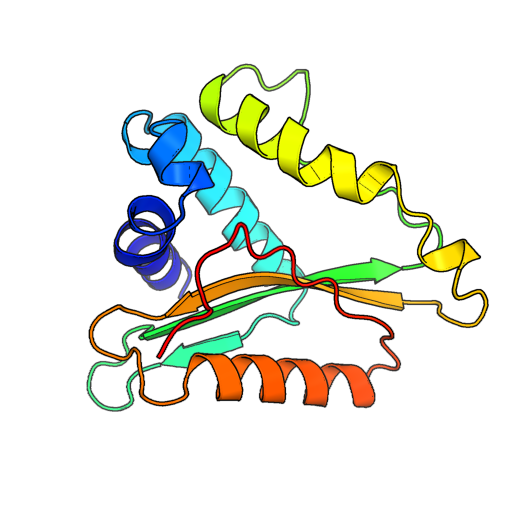7 LYS A C 1
ATOM 686 O O . LYS A 1 87 ? -0.891 17.902 -4.893 1.00 78.69 87 LYS A O 1
ATOM 691 N N . TYR A 1 88 ? 1.087 18.110 -3.838 1.00 76.94 88 TYR A N 1
ATOM 692 C CA . TYR A 1 88 ? 0.830 17.088 -2.821 1.00 76.94 88 TYR A CA 1
ATOM 693 C C . TYR A 1 88 ? -0.421 17.414 -1.999 1.00 76.94 88 TYR A C 1
ATOM 695 O O . TYR A 1 88 ? -1.315 16.575 -1.887 1.00 76.94 88 TYR A O 1
ATOM 703 N N . ASN A 1 89 ? -0.537 18.651 -1.503 1.00 77.94 89 ASN A N 1
ATOM 704 C CA . ASN A 1 89 ? -1.685 19.057 -0.695 1.00 77.94 89 ASN A CA 1
ATOM 705 C C . ASN A 1 89 ? -3.002 18.930 -1.475 1.00 77.94 89 ASN A C 1
ATOM 707 O O . ASN A 1 89 ? -3.991 18.450 -0.932 1.00 77.94 89 ASN A O 1
ATOM 711 N N . LYS A 1 90 ? -3.025 19.273 -2.770 1.00 77.69 90 LYS A N 1
ATOM 712 C CA . LYS A 1 90 ? -4.213 19.065 -3.618 1.00 77.69 90 LYS A CA 1
ATOM 713 C C . LYS A 1 90 ? -4.608 17.590 -3.726 1.00 77.69 90 LYS A C 1
ATOM 715 O O . LYS A 1 90 ? -5.793 17.286 -3.645 1.00 77.69 90 LYS A O 1
ATOM 720 N N . ILE A 1 91 ? -3.638 16.689 -3.890 1.00 75.81 91 ILE A N 1
ATOM 721 C CA . ILE A 1 91 ? -3.886 15.239 -3.954 1.00 75.81 91 ILE A CA 1
ATOM 722 C C . ILE A 1 91 ? -4.451 14.733 -2.632 1.00 75.81 91 ILE A C 1
ATOM 724 O O . ILE A 1 91 ? -5.462 14.036 -2.635 1.00 75.81 91 ILE A O 1
ATOM 728 N N . MET A 1 92 ? -3.835 15.112 -1.513 1.00 75.56 92 MET A N 1
ATOM 729 C CA . MET A 1 92 ? -4.276 14.673 -0.190 1.00 75.56 92 MET A CA 1
ATOM 730 C C . MET A 1 92 ? -5.663 15.209 0.160 1.00 75.56 92 MET A C 1
ATOM 732 O O . MET A 1 92 ? -6.478 14.461 0.683 1.00 75.56 92 MET A O 1
ATOM 736 N N . ILE A 1 93 ? -5.991 16.451 -0.210 1.00 77.69 93 ILE A N 1
ATOM 737 C CA . ILE A 1 93 ? -7.347 16.991 -0.030 1.00 77.69 93 ILE A CA 1
ATOM 738 C C . ILE A 1 93 ? -8.389 16.129 -0.746 1.00 77.69 93 ILE A C 1
ATOM 740 O O . ILE A 1 93 ? -9.457 15.900 -0.181 1.00 77.69 93 ILE A O 1
ATOM 744 N N . ILE A 1 94 ? -8.093 15.677 -1.971 1.00 74.62 94 ILE A N 1
ATOM 745 C CA . ILE A 1 94 ? -9.002 14.828 -2.751 1.00 74.62 94 ILE A CA 1
ATOM 746 C C . ILE A 1 94 ? -9.174 13.471 -2.061 1.00 74.62 94 ILE A C 1
ATOM 748 O O . ILE A 1 94 ? -10.305 13.100 -1.773 1.00 74.62 94 ILE A O 1
ATOM 752 N N . LEU A 1 95 ? -8.072 12.783 -1.744 1.00 71.88 95 LEU A N 1
ATOM 753 C CA . LEU A 1 95 ? -8.101 11.446 -1.131 1.00 71.88 95 LEU A CA 1
ATOM 754 C C . LEU A 1 95 ? -8.756 11.451 0.263 1.00 71.88 95 LEU A C 1
ATOM 756 O O . LEU A 1 95 ? -9.530 10.570 0.609 1.00 71.88 95 LEU A O 1
ATOM 760 N N . GLU A 1 96 ? -8.509 12.480 1.073 1.00 72.50 96 GLU A N 1
ATOM 761 C CA . GLU A 1 96 ? -9.098 12.568 2.413 1.00 72.50 96 GLU A CA 1
ATOM 762 C C . GLU A 1 96 ? -10.568 12.979 2.421 1.00 72.50 96 GLU A C 1
ATOM 764 O O . GLU A 1 96 ? -11.246 12.816 3.439 1.00 72.50 96 GLU A O 1
ATOM 769 N N . LYS A 1 97 ? -11.059 13.616 1.353 1.00 71.00 97 LYS A N 1
ATOM 770 C CA . LYS A 1 97 ? -12.453 14.061 1.311 1.00 71.00 97 LYS A CA 1
ATOM 771 C C . LYS A 1 97 ? -13.388 12.856 1.359 1.00 71.00 97 LYS A C 1
ATOM 773 O O . LYS A 1 97 ? -14.278 12.837 2.202 1.00 71.00 97 LYS A O 1
ATOM 778 N N . ASP A 1 98 ? -13.113 11.852 0.535 1.00 65.06 98 ASP A N 1
ATOM 779 C CA . ASP A 1 98 ? -13.929 10.643 0.451 1.00 65.06 98 ASP A CA 1
ATOM 780 C C . ASP A 1 98 ? -13.886 9.843 1.767 1.00 65.06 98 ASP A C 1
ATOM 782 O O . ASP A 1 98 ? -14.884 9.251 2.169 1.00 65.06 98 ASP A O 1
ATOM 786 N N . GLU A 1 99 ? -12.766 9.883 2.497 1.00 67.50 99 GLU A N 1
ATOM 787 C CA . GLU A 1 99 ? -12.647 9.236 3.808 1.00 67.50 99 GLU A CA 1
ATOM 788 C C . GLU A 1 99 ? -13.420 9.961 4.922 1.00 67.50 99 GLU A C 1
ATOM 790 O O . GLU A 1 99 ? -13.979 9.306 5.801 1.00 67.50 99 GLU A O 1
ATOM 795 N N . ARG A 1 100 ? -13.488 11.300 4.897 1.00 69.12 100 ARG A N 1
ATOM 796 C CA . ARG A 1 100 ? -14.238 12.084 5.899 1.00 69.12 100 ARG A CA 1
ATOM 797 C C . ARG A 1 100 ? -15.746 11.901 5.791 1.00 69.12 100 ARG A C 1
ATOM 799 O O . ARG A 1 100 ? -16.435 11.959 6.807 1.00 69.12 100 ARG A O 1
ATOM 806 N N . ASP A 1 101 ? -16.243 11.698 4.579 1.00 69.69 101 ASP A N 1
ATOM 807 C CA . ASP A 1 101 ? -17.678 11.659 4.309 1.00 69.69 101 ASP A CA 1
ATOM 808 C C . ASP A 1 101 ? -18.300 10.279 4.624 1.00 69.69 101 ASP A C 1
ATOM 810 O O . ASP A 1 101 ? -19.520 10.116 4.544 1.00 69.69 101 ASP A O 1
ATOM 814 N N . ILE A 1 102 ? -17.492 9.281 5.019 1.00 73.06 102 ILE A N 1
ATOM 815 C CA . ILE A 1 102 ? -17.947 7.912 5.286 1.00 73.06 102 ILE A CA 1
ATOM 816 C C . ILE A 1 102 ? -17.711 7.514 6.750 1.00 73.06 102 ILE A C 1
ATOM 818 O O . ILE A 1 102 ? -16.594 7.222 7.173 1.00 73.06 102 ILE A O 1
ATOM 822 N N . ASP A 1 103 ? -18.798 7.378 7.514 1.00 78.81 103 ASP A N 1
ATOM 823 C CA . ASP A 1 103 ? -18.751 6.785 8.855 1.00 78.81 103 ASP A CA 1
ATOM 824 C C . ASP A 1 103 ? -18.762 5.248 8.788 1.00 78.81 103 ASP A C 1
ATOM 826 O O . ASP A 1 103 ? -19.808 4.591 8.848 1.00 78.81 103 ASP A O 1
ATOM 830 N N . PHE A 1 104 ? -17.575 4.654 8.654 1.00 77.00 104 PHE A N 1
ATOM 831 C CA . PHE A 1 104 ? -17.422 3.197 8.634 1.00 77.00 104 PHE A CA 1
ATOM 832 C C . PHE A 1 104 ? -17.827 2.536 9.956 1.00 77.00 104 PHE A C 1
ATOM 834 O O . PHE A 1 104 ? -18.377 1.436 9.957 1.00 77.00 104 PHE A O 1
ATOM 841 N N . PHE A 1 105 ? -17.558 3.186 11.085 1.00 81.69 105 PHE A N 1
ATOM 842 C CA . PHE A 1 105 ? -17.792 2.609 12.405 1.00 81.69 105 PHE A CA 1
ATOM 843 C C . PHE A 1 105 ? -19.258 2.711 12.839 1.00 81.69 105 PHE A C 1
ATOM 845 O O . PHE A 1 105 ? -19.706 1.865 13.619 1.00 81.69 105 PHE A O 1
ATOM 852 N N . GLY A 1 106 ? -20.003 3.692 12.326 1.00 84.81 106 GLY A N 1
ATOM 853 C CA . GLY A 1 106 ? -21.459 3.772 12.436 1.00 84.81 106 GLY A CA 1
ATOM 854 C C . GLY A 1 106 ? -22.177 2.790 11.512 1.00 84.81 106 GLY A C 1
ATOM 855 O O . GLY A 1 106 ? -23.115 2.128 11.947 1.00 84.81 106 GLY A O 1
ATOM 856 N N . GLN A 1 107 ? -21.704 2.611 10.270 1.00 84.19 107 GLN A N 1
ATOM 857 C CA . GLN A 1 107 ? -22.261 1.604 9.349 1.00 84.19 107 GLN A CA 1
ATOM 858 C C . GLN A 1 107 ? -22.054 0.169 9.844 1.00 84.19 107 GLN A C 1
ATOM 860 O O . GLN A 1 107 ? -22.883 -0.707 9.600 1.00 84.19 107 GLN A O 1
ATOM 865 N N . TYR A 1 108 ? -20.950 -0.074 10.546 1.00 81.44 108 TYR A N 1
ATOM 866 C CA . TYR A 1 108 ? -20.598 -1.386 11.063 1.00 81.44 108 TYR A CA 1
ATOM 867 C C . TYR A 1 108 ? -20.287 -1.312 12.569 1.00 81.44 108 TYR A C 1
ATOM 869 O O . TYR A 1 108 ? -19.119 -1.326 12.974 1.00 81.44 108 TYR A O 1
ATOM 877 N N . PRO A 1 109 ? -21.323 -1.268 13.426 1.00 82.62 109 PRO A N 1
ATOM 878 C CA . PRO A 1 109 ? -21.174 -1.001 14.860 1.00 82.62 109 PRO A CA 1
ATOM 879 C C . PRO A 1 109 ? -20.388 -2.081 15.615 1.00 82.62 109 PRO A C 1
ATOM 881 O O . PRO A 1 109 ? -19.769 -1.787 16.627 1.00 82.62 109 PRO A O 1
ATOM 884 N N . ASN A 1 110 ? -20.349 -3.311 15.098 1.00 83.00 110 ASN A N 1
ATOM 885 C CA . ASN A 1 110 ? -19.655 -4.432 15.742 1.00 83.00 110 ASN A CA 1
ATOM 886 C C . ASN A 1 110 ? -18.161 -4.528 15.373 1.00 83.00 110 ASN A C 1
ATOM 888 O O . ASN A 1 110 ? -17.488 -5.474 15.777 1.00 83.00 110 ASN A O 1
ATOM 892 N N . ILE A 1 111 ? -17.643 -3.610 14.548 1.00 80.56 111 ILE A N 1
ATOM 893 C CA . ILE A 1 111 ? -16.225 -3.574 14.172 1.00 80.56 111 ILE A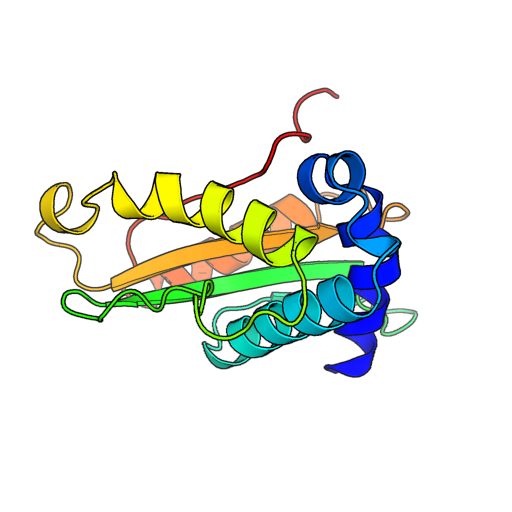 CA 1
ATOM 894 C C . ILE A 1 111 ? -15.477 -2.621 15.101 1.00 80.56 111 ILE A C 1
ATOM 896 O O . ILE A 1 111 ? -15.843 -1.455 15.206 1.00 80.56 111 ILE A O 1
ATOM 900 N N . GLU A 1 112 ? -14.371 -3.084 15.680 1.00 83.00 112 GLU A N 1
ATOM 901 C CA . GLU A 1 112 ? -13.458 -2.244 16.473 1.00 83.00 112 GLU A CA 1
ATOM 902 C C . GLU A 1 112 ? -12.213 -1.800 15.696 1.00 83.00 112 GLU A C 1
ATOM 904 O O . GLU A 1 112 ? -11.573 -0.811 16.048 1.00 83.00 112 GLU A O 1
ATOM 909 N N . ARG A 1 113 ? -11.859 -2.510 14.616 1.00 84.12 113 ARG A N 1
ATOM 910 C CA . ARG A 1 113 ? -10.674 -2.218 13.802 1.00 84.12 113 ARG A CA 1
ATOM 911 C C . ARG A 1 113 ? -10.914 -2.451 12.314 1.00 84.12 113 ARG A C 1
ATOM 913 O O . ARG A 1 113 ? -11.458 -3.481 11.912 1.00 84.12 113 ARG A O 1
ATOM 920 N N . ILE A 1 114 ? -10.413 -1.526 11.501 1.00 81.75 114 ILE A N 1
ATOM 921 C CA . ILE A 1 114 ? -10.443 -1.550 10.035 1.00 81.75 114 ILE A CA 1
ATOM 922 C C . ILE A 1 114 ? -9.008 -1.589 9.505 1.00 81.75 114 ILE A C 1
ATOM 924 O O . ILE A 1 114 ? -8.111 -0.984 10.086 1.00 81.75 114 ILE A O 1
ATOM 928 N N . MET A 1 115 ? -8.777 -2.312 8.406 1.00 85.44 115 MET A N 1
ATOM 929 C CA . MET A 1 115 ? -7.503 -2.320 7.682 1.00 85.44 115 MET A CA 1
ATOM 930 C C . MET A 1 115 ? -7.769 -1.744 6.307 1.00 85.44 115 MET A C 1
ATOM 932 O O . MET A 1 115 ? -8.527 -2.320 5.519 1.00 85.44 115 MET A O 1
ATOM 936 N N . LYS A 1 116 ? -7.121 -0.627 6.012 1.00 82.88 116 LYS A N 1
ATOM 937 C CA . LYS A 1 116 ? -7.289 0.080 4.749 1.00 82.88 116 LYS A CA 1
ATOM 938 C C . LYS A 1 116 ? -6.188 -0.361 3.793 1.00 82.88 116 LYS A C 1
ATOM 940 O O . LYS A 1 116 ? -5.032 -0.515 4.191 1.00 82.88 116 LYS A O 1
ATOM 945 N N . LEU A 1 117 ? -6.571 -0.629 2.545 1.00 85.19 117 LEU A N 1
ATOM 946 C CA . LEU A 1 117 ? -5.635 -0.975 1.480 1.00 85.19 117 LEU A CA 1
ATOM 947 C C . LEU A 1 117 ? -5.280 0.323 0.752 1.00 85.19 117 LEU A C 1
ATOM 949 O O . LEU A 1 117 ? -5.946 0.694 -0.210 1.00 85.19 117 LEU A O 1
ATOM 953 N N . GLU A 1 118 ? -4.268 1.022 1.257 1.00 81.62 118 GLU A N 1
ATOM 954 C CA . GLU A 1 118 ? -3.967 2.406 0.870 1.00 81.62 118 GLU A CA 1
ATOM 955 C C . GLU A 1 118 ? -3.278 2.469 -0.499 1.00 81.62 118 GLU A C 1
ATOM 957 O O . GLU A 1 118 ? -3.666 3.225 -1.386 1.00 81.62 118 GLU A O 1
ATOM 962 N N . ILE A 1 119 ? -2.237 1.654 -0.707 1.00 83.56 119 ILE A N 1
ATOM 963 C CA . ILE A 1 119 ? -1.428 1.706 -1.931 1.00 83.56 119 ILE A CA 1
ATOM 964 C C . ILE A 1 119 ? -1.155 0.303 -2.444 1.00 83.56 119 ILE A C 1
ATOM 966 O O . ILE A 1 119 ? -0.565 -0.519 -1.753 1.00 83.56 119 ILE A O 1
ATOM 970 N N . ILE A 1 120 ? -1.463 0.069 -3.721 1.00 85.56 120 ILE A N 1
ATOM 971 C CA . ILE A 1 120 ? -0.983 -1.098 -4.462 1.00 85.56 120 ILE A CA 1
ATOM 972 C C . ILE A 1 120 ? -0.194 -0.690 -5.704 1.00 85.56 120 ILE A C 1
ATOM 974 O O . ILE A 1 120 ? -0.648 0.109 -6.534 1.00 85.56 120 ILE A O 1
ATOM 978 N N . THR A 1 121 ? 0.984 -1.292 -5.857 1.00 85.50 121 THR A N 1
ATOM 979 C CA . THR A 1 121 ? 1.846 -1.123 -7.026 1.00 85.50 121 THR A CA 1
ATOM 980 C C . THR A 1 121 ? 2.478 -2.444 -7.450 1.00 85.50 121 THR A C 1
ATOM 982 O O . THR A 1 121 ? 2.832 -3.280 -6.619 1.00 85.50 121 THR A O 1
ATOM 985 N N . VAL A 1 122 ? 2.618 -2.634 -8.761 1.00 87.56 122 VAL A N 1
ATOM 986 C CA . VAL A 1 122 ? 3.316 -3.770 -9.373 1.00 87.56 122 VAL A CA 1
ATOM 987 C C . VAL A 1 122 ? 4.187 -3.231 -10.500 1.00 87.56 122 VAL A C 1
ATOM 989 O O . VAL A 1 122 ? 3.717 -2.451 -11.342 1.00 87.56 122 VAL A O 1
ATOM 992 N N . ASN A 1 123 ? 5.446 -3.664 -10.510 1.00 86.94 123 ASN A N 1
ATOM 993 C CA . ASN A 1 123 ? 6.405 -3.383 -11.566 1.00 86.94 123 ASN A CA 1
ATOM 994 C C . ASN A 1 123 ? 5.801 -3.774 -12.921 1.00 86.94 123 ASN A C 1
ATOM 996 O O . ASN A 1 123 ? 5.294 -4.884 -13.083 1.00 86.94 123 ASN A O 1
ATOM 1000 N N . LYS A 1 124 ? 5.864 -2.859 -13.895 1.00 84.75 124 LYS A N 1
ATOM 1001 C CA . LYS A 1 124 ? 5.267 -3.029 -15.224 1.00 84.75 124 LYS A CA 1
ATOM 1002 C C . LYS A 1 124 ? 5.684 -4.337 -15.906 1.00 84.75 124 LYS A C 1
ATOM 1004 O O . LYS A 1 124 ? 4.826 -4.987 -16.489 1.00 84.75 124 LYS A O 1
ATOM 1009 N N . ALA A 1 125 ? 6.946 -4.749 -15.766 1.00 88.50 125 ALA A N 1
ATOM 1010 C CA . ALA A 1 125 ? 7.469 -5.983 -16.362 1.00 88.50 125 ALA A CA 1
ATOM 1011 C C . ALA A 1 125 ? 6.841 -7.270 -15.790 1.00 88.50 125 ALA A C 1
ATOM 1013 O O . ALA A 1 125 ? 6.894 -8.316 -16.425 1.00 88.50 125 ALA A O 1
ATOM 1014 N N . TYR A 1 126 ? 6.223 -7.188 -14.609 1.00 87.81 126 TYR A N 1
ATOM 1015 C CA . TYR A 1 126 ? 5.632 -8.325 -13.900 1.00 87.81 126 TYR A CA 1
ATOM 1016 C C . TYR A 1 126 ? 4.098 -8.240 -13.808 1.00 87.81 126 TYR A C 1
ATOM 1018 O O . TYR A 1 126 ? 3.452 -9.005 -13.083 1.00 87.81 126 TYR A O 1
ATOM 1026 N N . ARG A 1 127 ? 3.477 -7.290 -14.521 1.00 87.25 127 ARG A N 1
ATOM 1027 C CA . ARG A 1 127 ? 2.012 -7.206 -14.630 1.00 87.25 127 ARG A CA 1
ATOM 1028 C C . ARG A 1 127 ? 1.471 -8.395 -15.431 1.00 87.25 127 ARG A C 1
ATOM 1030 O O . ARG A 1 127 ? 2.199 -9.043 -16.169 1.00 87.25 127 ARG A O 1
ATOM 1037 N N . GLY A 1 128 ? 0.196 -8.723 -15.225 1.00 88.69 128 GLY A N 1
ATOM 1038 C CA . GLY A 1 128 ? -0.441 -9.903 -15.831 1.00 88.69 128 GLY A CA 1
ATOM 1039 C C . GLY A 1 128 ? -0.118 -11.236 -15.139 1.00 88.69 128 GLY A C 1
ATOM 1040 O O . GLY A 1 128 ? -0.837 -12.205 -15.328 1.00 88.69 128 GLY A O 1
ATOM 1041 N N . GLN A 1 129 ? 0.878 -11.282 -14.248 1.00 92.69 129 GLN A N 1
ATOM 1042 C CA . GLN A 1 129 ? 1.312 -12.518 -13.572 1.00 92.69 129 GLN A CA 1
ATOM 1043 C C . GLN A 1 129 ? 0.590 -12.793 -12.237 1.00 92.69 129 GLN A C 1
ATOM 1045 O O . GLN A 1 129 ? 1.020 -13.609 -11.429 1.00 92.69 129 GLN A O 1
ATOM 1050 N N . GLY A 1 130 ? -0.491 -12.069 -11.938 1.00 91.94 130 GLY A N 1
ATOM 1051 C CA . GLY A 1 130 ? -1.276 -12.289 -10.717 1.00 91.94 130 GLY A CA 1
ATOM 1052 C C . GLY A 1 130 ? -0.661 -11.766 -9.407 1.00 91.94 130 GLY A C 1
ATOM 1053 O O . GLY A 1 130 ? -1.257 -11.975 -8.352 1.00 91.94 130 GLY A O 1
ATOM 1054 N N . ILE A 1 131 ? 0.457 -11.027 -9.436 1.00 91.69 131 ILE A N 1
ATOM 1055 C CA . ILE A 1 131 ? 1.107 -10.460 -8.229 1.00 91.69 131 ILE A CA 1
ATOM 1056 C C . ILE A 1 131 ? 0.142 -9.598 -7.407 1.00 91.69 131 ILE A C 1
ATOM 1058 O O . ILE A 1 131 ? 0.041 -9.759 -6.193 1.00 91.69 131 ILE A O 1
ATOM 1062 N N . CYS A 1 132 ? -0.618 -8.719 -8.067 1.00 89.00 132 CYS A N 1
ATOM 1063 C CA . CYS A 1 132 ? -1.636 -7.890 -7.414 1.00 89.00 132 CYS A CA 1
ATOM 1064 C C . CYS A 1 132 ? -2.664 -8.753 -6.658 1.00 89.00 132 CYS A C 1
ATOM 1066 O O . CYS A 1 132 ? -2.924 -8.540 -5.473 1.00 89.00 132 CYS A O 1
ATOM 1068 N N . LYS A 1 133 ? -3.179 -9.799 -7.317 1.00 89.38 133 LYS A N 1
ATOM 1069 C CA . LYS A 1 133 ? -4.127 -10.753 -6.727 1.00 89.38 133 LYS A CA 1
ATOM 1070 C C . LYS A 1 133 ? -3.519 -11.480 -5.524 1.00 89.38 133 LYS A C 1
ATOM 1072 O O . LYS A 1 133 ? -4.200 -11.649 -4.514 1.00 89.38 133 LYS A O 1
ATOM 1077 N N . ALA A 1 134 ? -2.252 -11.881 -5.609 1.00 92.50 134 ALA A N 1
ATOM 1078 C CA . ALA A 1 134 ? -1.538 -12.532 -4.515 1.00 92.50 134 ALA A CA 1
ATOM 1079 C C . ALA A 1 134 ? -1.357 -11.600 -3.304 1.00 92.50 134 ALA A C 1
ATOM 1081 O O . ALA A 1 134 ? -1.652 -12.009 -2.180 1.00 92.50 134 ALA A O 1
ATOM 1082 N N . LEU A 1 135 ? -0.960 -10.342 -3.529 1.00 91.75 135 LEU A N 1
ATOM 1083 C CA . LEU A 1 135 ? -0.829 -9.324 -2.481 1.00 91.75 135 LEU A CA 1
ATOM 1084 C C . LEU A 1 135 ? -2.165 -9.081 -1.767 1.00 91.75 135 LEU A C 1
ATOM 1086 O O . LEU A 1 135 ? -2.234 -9.193 -0.544 1.00 91.75 135 LEU A O 1
ATOM 1090 N N . VAL A 1 136 ? -3.250 -8.865 -2.520 1.00 88.75 136 VAL A N 1
ATOM 1091 C CA . VAL A 1 136 ? -4.604 -8.699 -1.958 1.00 88.75 136 VAL A CA 1
ATOM 1092 C C . VAL A 1 136 ? -5.028 -9.933 -1.158 1.00 88.75 136 VAL A C 1
ATOM 1094 O O . VAL A 1 136 ? -5.569 -9.806 -0.058 1.00 88.75 136 VAL A O 1
ATOM 1097 N N . LYS A 1 137 ? -4.778 -11.144 -1.677 1.00 89.00 137 LYS A N 1
ATOM 1098 C CA . LYS A 1 137 ? -5.102 -12.396 -0.975 1.00 89.00 137 LYS A CA 1
ATOM 1099 C C . LYS A 1 137 ? -4.339 -12.503 0.347 1.00 89.00 137 LYS A C 1
ATOM 1101 O O . LYS A 1 137 ? -4.931 -12.887 1.354 1.00 89.00 137 LYS A O 1
ATOM 1106 N N . LYS A 1 138 ? -3.057 -12.128 0.368 1.00 89.00 138 LYS A N 1
ATOM 1107 C CA . LYS A 1 138 ? -2.231 -12.146 1.581 1.00 89.00 138 LYS A CA 1
ATOM 1108 C C . LYS A 1 138 ? -2.722 -11.132 2.618 1.00 89.00 138 LYS A C 1
ATOM 1110 O O . LYS A 1 138 ? -2.845 -11.489 3.787 1.00 89.00 138 LYS A O 1
ATOM 1115 N N . SER A 1 139 ? -3.100 -9.923 2.197 1.00 86.75 139 SER A N 1
ATOM 1116 C CA . SER A 1 139 ? -3.692 -8.928 3.101 1.00 86.75 139 SER A CA 1
ATOM 1117 C C . SER A 1 139 ? -5.020 -9.405 3.689 1.00 86.75 139 SER A C 1
ATOM 1119 O O . SER A 1 139 ? -5.226 -9.321 4.898 1.00 86.75 139 SER A O 1
ATOM 1121 N N . LYS A 1 140 ? -5.889 -10.023 2.877 1.00 81.25 140 LYS A N 1
ATOM 1122 C CA . LYS A 1 140 ? -7.132 -10.643 3.368 1.00 81.25 140 LYS A CA 1
ATOM 1123 C C . LYS A 1 140 ? -6.881 -11.784 4.358 1.00 81.25 140 LYS A C 1
ATOM 1125 O O . LYS A 1 140 ? -7.690 -11.977 5.258 1.00 81.25 140 LYS A O 1
ATOM 1130 N N . TYR A 1 141 ? -5.794 -12.538 4.221 1.00 79.00 141 TYR A N 1
ATOM 1131 C CA . TYR A 1 141 ? -5.461 -13.600 5.172 1.00 79.00 141 TYR A CA 1
ATOM 1132 C C . TYR A 1 141 ? -5.116 -13.042 6.562 1.00 79.00 141 TYR A C 1
ATOM 1134 O O . TYR A 1 141 ? -5.633 -13.528 7.565 1.00 79.00 141 TYR A O 1
ATOM 1142 N N . ILE A 1 142 ? -4.297 -11.986 6.633 1.00 73.69 142 ILE A N 1
ATOM 1143 C CA . ILE A 1 142 ? -3.970 -11.327 7.910 1.00 73.69 142 ILE A CA 1
ATOM 1144 C C . ILE A 1 142 ? -5.218 -10.706 8.546 1.00 73.69 142 ILE A C 1
ATOM 1146 O O . ILE A 1 142 ? -5.425 -10.864 9.745 1.00 73.69 142 ILE A O 1
ATOM 1150 N N . LYS A 1 143 ? -6.105 -10.109 7.740 1.00 63.78 143 LYS A N 1
ATOM 1151 C CA . LYS A 1 143 ? -7.396 -9.571 8.196 1.00 63.78 143 LYS A CA 1
ATOM 1152 C C . LYS A 1 143 ? -8.198 -10.571 9.049 1.00 63.78 143 LYS A C 1
ATOM 1154 O O . LYS A 1 143 ? -8.672 -10.205 10.121 1.00 63.78 143 LYS A O 1
ATOM 1159 N N . HIS A 1 144 ? -8.319 -11.822 8.597 1.00 59.34 144 HIS A N 1
ATOM 1160 C CA . HIS A 1 144 ? -9.079 -12.858 9.313 1.00 59.34 144 HIS A CA 1
ATOM 1161 C C . HIS A 1 144 ? -8.426 -13.272 10.636 1.00 59.34 144 HIS A C 1
ATOM 1163 O O . HIS A 1 144 ? -9.131 -13.618 11.574 1.00 59.34 144 HIS A O 1
ATOM 1169 N N . ASN A 1 145 ? -7.097 -13.204 10.726 1.00 58.81 145 ASN A N 1
ATOM 1170 C CA . ASN A 1 145 ? -6.364 -13.568 11.939 1.00 58.81 145 ASN A CA 1
ATOM 1171 C C . ASN A 1 145 ? -6.295 -12.426 12.972 1.00 58.81 145 ASN A C 1
ATOM 1173 O O . ASN A 1 145 ? -5.949 -12.677 14.120 1.00 58.81 145 ASN A O 1
ATOM 1177 N N . LEU A 1 146 ? -6.623 -11.185 12.587 1.00 57.50 146 LEU A N 1
ATOM 1178 C CA . LEU A 1 146 ? -6.601 -10.005 13.464 1.00 57.50 146 LEU A CA 1
ATOM 1179 C C . LEU A 1 146 ? -7.994 -9.413 13.778 1.00 57.50 146 LEU A C 1
ATOM 1181 O O . LEU A 1 146 ? -8.053 -8.323 14.340 1.00 57.50 146 LEU A O 1
ATOM 1185 N N . PHE A 1 147 ? -9.102 -10.088 13.429 1.00 53.75 147 PHE A N 1
ATOM 1186 C CA . PHE A 1 147 ? -10.477 -9.558 13.569 1.00 53.75 147 PHE A CA 1
ATOM 1187 C C . PHE A 1 147 ? -10.654 -8.159 12.958 1.00 53.75 147 PHE A C 1
ATOM 1189 O O . PHE A 1 147 ? -11.323 -7.282 13.501 1.00 53.75 147 PHE A O 1
ATOM 1196 N N . ILE A 1 148 ? -10.035 -7.932 11.803 1.00 53.47 148 ILE A N 1
ATOM 1197 C CA . ILE A 1 148 ? -10.150 -6.657 11.108 1.00 53.47 148 ILE A CA 1
ATOM 1198 C C . ILE A 1 148 ? -11.300 -6.765 10.112 1.00 53.47 148 ILE A C 1
ATOM 1200 O O . ILE A 1 148 ? -11.399 -7.754 9.389 1.00 53.47 148 ILE A O 1
ATOM 1204 N N . SER A 1 149 ? -12.185 -5.778 10.042 1.00 47.56 149 SER A N 1
ATOM 1205 C CA . SER A 1 149 ? -13.311 -5.799 9.112 1.00 47.56 149 SER A CA 1
ATOM 1206 C C . SER A 1 149 ? -13.292 -4.578 8.191 1.00 47.56 149 SER A C 1
ATOM 1208 O O . SER A 1 149 ? -12.812 -3.515 8.548 1.00 47.56 149 SER A O 1
ATOM 1210 N N . LEU A 1 150 ? -13.762 -4.799 6.963 1.00 45.34 150 LEU A N 1
ATOM 1211 C CA . LEU A 1 150 ? -13.683 -3.922 5.788 1.00 45.34 150 LEU A CA 1
ATOM 1212 C C . LEU A 1 150 ? -12.276 -3.592 5.232 1.00 45.34 150 LEU A C 1
ATOM 1214 O O . LEU A 1 150 ? -11.280 -3.531 5.942 1.00 45.34 150 LEU A O 1
ATOM 1218 N N . SER A 1 151 ? -12.205 -3.473 3.905 1.00 45.09 151 SER A N 1
ATOM 1219 C CA . SER A 1 151 ? -11.035 -3.029 3.141 1.00 45.09 151 SER A CA 1
ATOM 1220 C C . SER A 1 151 ? -11.537 -2.032 2.110 1.00 45.09 151 SER A C 1
ATOM 1222 O O . SER A 1 151 ? -12.243 -2.432 1.185 1.00 45.09 151 SER A O 1
ATOM 1224 N N . ILE A 1 152 ? -11.217 -0.755 2.282 1.00 44.09 152 ILE A N 1
ATOM 1225 C CA . ILE A 1 152 ? -11.480 0.259 1.259 1.00 44.09 152 ILE A CA 1
ATOM 1226 C C . ILE A 1 152 ? -10.318 0.172 0.281 1.00 44.09 152 ILE A C 1
ATOM 1228 O O . ILE A 1 152 ? -9.156 0.183 0.686 1.00 44.09 152 ILE A O 1
ATOM 1232 N N . ILE A 1 153 ? -10.651 -0.025 -0.989 1.00 43.59 153 ILE A N 1
ATOM 1233 C CA . ILE A 1 153 ? -9.707 -0.003 -2.096 1.00 43.59 153 ILE A CA 1
ATOM 1234 C C . ILE A 1 153 ? -9.934 1.334 -2.784 1.00 43.59 153 ILE A C 1
ATOM 1236 O O . ILE A 1 153 ? -10.796 1.439 -3.655 1.00 43.59 153 ILE A O 1
ATOM 1240 N N . GLU A 1 154 ? -9.178 2.355 -2.399 1.00 40.34 154 GLU A N 1
ATOM 1241 C CA . GLU A 1 154 ? -9.164 3.608 -3.147 1.00 40.34 154 GLU A CA 1
ATOM 1242 C C . GLU A 1 154 ? -8.137 3.485 -4.277 1.00 40.34 154 GLU A C 1
ATOM 1244 O O . GLU A 1 154 ? -7.012 3.980 -4.256 1.00 40.34 154 GLU A O 1
ATOM 1249 N N . ILE A 1 155 ? -8.507 2.711 -5.299 1.00 44.28 155 ILE A N 1
ATOM 1250 C CA . ILE A 1 155 ? -7.808 2.773 -6.576 1.00 44.28 155 ILE A CA 1
ATOM 1251 C C . ILE A 1 155 ? -8.349 4.023 -7.259 1.00 44.28 155 ILE A C 1
ATOM 1253 O O . ILE A 1 155 ? -9.438 3.982 -7.833 1.00 44.28 155 ILE A O 1
ATOM 1257 N N . CYS A 1 156 ? -7.571 5.107 -7.292 1.00 36.25 156 CYS A N 1
ATOM 1258 C CA . CYS A 1 156 ? -7.679 6.038 -8.411 1.00 36.25 156 CYS A CA 1
ATOM 1259 C C . CYS A 1 156 ? -7.489 5.192 -9.684 1.00 36.25 156 CYS A C 1
ATOM 1261 O O . CYS A 1 156 ? -6.368 4.761 -9.981 1.00 36.25 156 CYS A O 1
ATOM 1263 N N . ARG A 1 157 ? -8.624 4.833 -10.313 1.00 32.56 157 ARG A N 1
ATOM 1264 C CA . ARG A 1 157 ? -8.810 3.974 -11.502 1.00 32.56 157 ARG A CA 1
ATOM 1265 C C . ARG A 1 157 ? -7.581 4.066 -12.399 1.00 32.56 157 ARG A C 1
ATOM 1267 O O . ARG A 1 157 ? -7.255 5.166 -12.788 1.00 32.56 157 ARG A O 1
ATOM 1274 N N . THR A 1 158 ? -6.810 3.008 -12.638 1.00 30.75 158 THR A N 1
ATOM 1275 C CA . THR A 1 158 ? -7.027 2.126 -13.796 1.00 30.75 158 THR A CA 1
ATOM 1276 C C . THR A 1 158 ? -6.533 0.713 -13.486 1.00 30.75 158 THR A C 1
ATOM 1278 O O . THR A 1 158 ? -5.342 0.443 -13.593 1.00 30.75 158 THR A O 1
ATOM 1281 N N . VAL A 1 159 ? -7.435 -0.209 -13.141 1.00 33.88 159 VAL A N 1
ATOM 1282 C CA . VAL A 1 159 ? -7.271 -1.628 -13.501 1.00 33.88 159 VAL A CA 1
ATOM 1283 C C . VAL A 1 159 ? -8.661 -2.221 -13.722 1.00 33.88 159 VAL A C 1
ATOM 1285 O O . VAL A 1 159 ? -9.250 -2.791 -12.812 1.00 33.88 159 VAL A O 1
ATOM 1288 N N . ALA A 1 160 ? -9.204 -2.040 -14.921 1.00 27.23 160 ALA A N 1
ATOM 1289 C CA . ALA A 1 160 ? -10.251 -2.904 -15.454 1.00 27.23 160 ALA A CA 1
ATOM 1290 C C . ALA A 1 160 ? -10.358 -2.671 -16.962 1.00 27.23 160 ALA A C 1
ATOM 1292 O O . ALA A 1 160 ? -11.194 -1.891 -17.389 1.00 27.23 160 ALA A O 1
ATOM 1293 N N . THR A 1 161 ? -9.483 -3.311 -17.736 1.00 22.94 161 THR A N 1
ATOM 1294 C CA . THR A 1 161 ? -9.856 -4.006 -18.978 1.00 22.94 161 THR A CA 1
ATOM 1295 C C . THR A 1 161 ? -8.654 -4.807 -19.474 1.00 22.94 161 THR A C 1
ATOM 1297 O O . THR A 1 161 ? -7.586 -4.230 -19.680 1.00 22.94 161 THR A O 1
ATOM 1300 N N . THR A 1 162 ? -8.918 -6.111 -19.641 1.00 30.03 162 THR A N 1
ATOM 1301 C CA . THR A 1 162 ? -8.132 -7.208 -20.248 1.00 30.03 162 THR A CA 1
ATOM 1302 C C . THR A 1 162 ? -6.834 -7.629 -19.575 1.00 30.03 162 THR A C 1
ATOM 1304 O O . THR A 1 162 ? -5.841 -6.876 -19.643 1.00 30.03 162 THR A O 1
#

Sequence (162 aa):
MIKKLKNSLRRYFFRDKPLSASLGLIEEEESVIQFENICIDLLHFGVSFMAVSAETGDIIGAMLNSTVCRGDKIKHYCDKNNNKSLKYNKIMIILEKDERDIDFFGQYPNIERIMKLEIITVNKAYRGQGICKALVKKSKYIKHNLFISLSIIEICRTVATT

Radius of gyration: 16.04 Å; chains: 1; bounding box: 40×39×39 Å

Organism: Schizaphis graminum (NCBI:txid13262)